Protein AF-N4X2I2-F1 (afdb_monomer_lite)

Radius of gyration: 14.28 Å; chains: 1; bounding box: 32×30×34 Å

Secondary structure (DSSP, 8-state):
-PPTT-----EEE-TTSEEEE--TTSSS-B-EEEEE--GGG-EEEEESS-SSGGG--S-EEE-EE----SSPPP-PPP----

Structure (mmCIF, N/CA/C/O backbone):
data_AF-N4X2I2-F1
#
_entry.id   AF-N4X2I2-F1
#
loop_
_atom_site.group_PDB
_atom_site.id
_atom_site.type_symbol
_atom_site.label_atom_id
_atom_site.label_alt_id
_atom_site.label_comp_id
_atom_site.label_asym_id
_atom_site.label_entity_id
_atom_site.label_seq_id
_atom_site.pdbx_PDB_ins_code
_atom_site.Cartn_x
_atom_site.Cartn_y
_atom_site.Cartn_z
_atom_site.occupancy
_atom_site.B_iso_or_equiv
_atom_site.auth_seq_id
_atom_site.auth_comp_id
_atom_site.auth_asym_id
_atom_site.auth_atom_id
_atom_site.pdbx_PDB_model_num
ATOM 1 N N . PRO A 1 1 ? 2.715 20.848 -2.158 1.00 61.47 1 PRO A N 1
ATOM 2 C CA . PRO A 1 1 ? 2.490 20.272 -3.509 1.00 61.47 1 PRO A CA 1
ATOM 3 C C . PRO A 1 1 ? 2.835 18.781 -3.503 1.00 61.47 1 PRO A C 1
ATOM 5 O O . PRO A 1 1 ? 3.814 18.418 -2.861 1.00 61.47 1 PRO A O 1
ATOM 8 N N . ILE A 1 2 ? 2.032 17.925 -4.139 1.00 73.69 2 ILE A N 1
ATOM 9 C CA . ILE A 1 2 ? 2.448 16.530 -4.359 1.00 73.69 2 ILE A CA 1
ATOM 10 C C . ILE A 1 2 ? 3.335 16.458 -5.605 1.00 73.69 2 ILE A C 1
ATOM 12 O O . ILE A 1 2 ? 3.178 17.268 -6.519 1.00 73.69 2 ILE A O 1
ATOM 16 N N . GLY A 1 3 ? 4.305 15.546 -5.602 1.00 71.25 3 GLY A N 1
ATOM 17 C CA . GLY A 1 3 ? 5.213 15.323 -6.728 1.00 71.25 3 GLY A CA 1
ATOM 18 C C . GLY A 1 3 ? 4.508 14.702 -7.938 1.00 71.25 3 GLY A C 1
ATOM 19 O O . GLY A 1 3 ? 3.403 14.173 -7.828 1.00 71.25 3 GLY A O 1
ATOM 20 N N . LYS A 1 4 ? 5.156 14.749 -9.107 1.00 68.06 4 LYS A N 1
ATOM 21 C CA . LYS A 1 4 ? 4.659 14.090 -10.326 1.00 68.06 4 LYS A CA 1
ATOM 22 C C . LYS A 1 4 ? 4.410 12.597 -10.051 1.00 68.06 4 LYS A C 1
ATOM 24 O O . LYS A 1 4 ? 5.279 11.940 -9.486 1.00 68.06 4 LYS A O 1
ATOM 29 N N . ASN A 1 5 ? 3.245 12.089 -10.463 1.00 68.75 5 ASN A N 1
ATOM 30 C CA . ASN A 1 5 ? 2.782 10.704 -10.257 1.00 68.75 5 ASN A CA 1
ATOM 31 C C . ASN A 1 5 ? 2.596 10.289 -8.787 1.00 68.75 5 ASN A C 1
ATOM 33 O O . ASN A 1 5 ? 2.581 9.101 -8.475 1.00 68.75 5 ASN A O 1
ATOM 37 N N . GLN A 1 6 ? 2.472 11.251 -7.874 1.00 73.50 6 GLN A N 1
ATOM 38 C 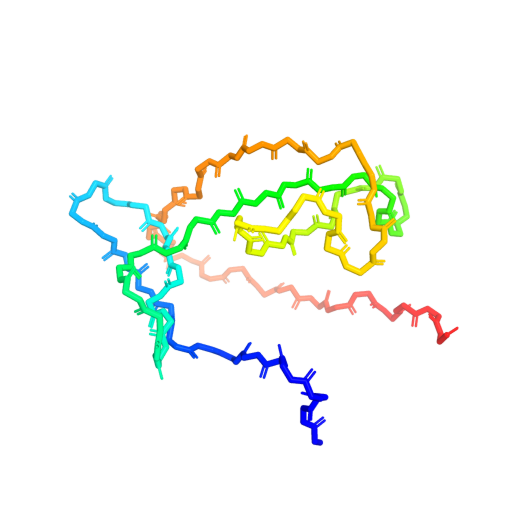CA . GLN A 1 6 ? 1.992 10.966 -6.529 1.00 73.50 6 GLN A CA 1
ATOM 39 C C . GLN A 1 6 ? 0.473 11.069 -6.514 1.00 73.50 6 GLN A C 1
ATOM 41 O O . GLN A 1 6 ? -0.091 12.043 -7.011 1.00 73.50 6 GLN A O 1
ATOM 46 N N . GLU A 1 7 ? -0.179 10.102 -5.882 1.00 74.56 7 GLU A N 1
ATOM 47 C CA . GLU A 1 7 ? -1.621 10.114 -5.673 1.00 74.56 7 GLU A CA 1
ATOM 48 C C . GLU A 1 7 ? -1.928 10.025 -4.176 1.00 74.56 7 GLU A C 1
ATOM 50 O O . GLU A 1 7 ? -1.236 9.350 -3.415 1.00 74.56 7 GLU A O 1
ATOM 55 N N . ARG A 1 8 ? -2.959 10.752 -3.733 1.00 78.06 8 ARG A N 1
ATOM 56 C CA . ARG A 1 8 ? -3.440 10.731 -2.336 1.00 78.06 8 ARG A CA 1
ATOM 57 C C . ARG A 1 8 ? -4.659 9.829 -2.145 1.00 78.06 8 ARG A C 1
ATOM 59 O O . ARG A 1 8 ? -5.229 9.793 -1.060 1.00 78.06 8 ARG A O 1
ATOM 66 N N . GLY A 1 9 ? -5.088 9.162 -3.207 1.00 80.44 9 GLY A N 1
ATOM 67 C CA . GLY A 1 9 ? -6.347 8.443 -3.280 1.00 80.44 9 GLY A CA 1
ATOM 68 C C . GLY A 1 9 ? -6.878 8.423 -4.716 1.00 80.44 9 GLY A C 1
ATOM 69 O O . GLY A 1 9 ? -6.282 9.065 -5.583 1.00 80.44 9 GLY A O 1
ATOM 70 N N . PRO A 1 10 ? -8.017 7.750 -4.940 1.00 86.44 10 PRO A N 1
ATOM 71 C CA . PRO A 1 10 ? -8.870 7.165 -3.902 1.00 86.44 10 PRO A CA 1
ATOM 72 C C . PRO A 1 10 ? -8.341 5.841 -3.326 1.00 86.44 10 PRO A C 1
ATOM 74 O O . PRO A 1 10 ? -7.827 4.991 -4.043 1.00 86.44 10 PRO A O 1
ATOM 77 N N . PHE A 1 11 ? -8.525 5.645 -2.019 1.00 89.62 11 PHE A N 1
ATOM 78 C CA . PHE A 1 11 ? -8.422 4.337 -1.362 1.00 89.62 11 PHE A CA 1
ATOM 79 C C . PHE A 1 11 ? -9.836 3.829 -1.061 1.00 89.62 11 PHE A C 1
ATOM 81 O O . PHE A 1 11 ? -10.715 4.636 -0.746 1.00 89.62 11 PHE A O 1
ATOM 88 N N . LYS A 1 12 ? -10.061 2.516 -1.122 1.00 92.38 12 LYS A N 1
ATOM 89 C CA . LYS A 1 12 ? -11.330 1.888 -0.718 1.00 92.38 12 LYS A CA 1
ATOM 90 C C . LYS A 1 12 ? -11.091 0.535 -0.054 1.00 92.38 12 LYS A C 1
ATOM 92 O O . LYS A 1 12 ? -9.986 0.004 -0.107 1.00 92.38 12 LYS A O 1
ATOM 97 N N . ILE A 1 13 ? -12.144 -0.012 0.540 1.00 93.75 13 ILE A N 1
ATOM 98 C CA . ILE A 1 13 ? -12.196 -1.408 0.977 1.00 93.75 13 ILE A CA 1
ATOM 99 C C . ILE A 1 13 ? -12.973 -2.176 -0.098 1.00 93.75 13 ILE A C 1
ATOM 101 O O . ILE A 1 13 ? -14.053 -1.724 -0.482 1.00 93.75 13 ILE A O 1
ATOM 105 N N . ASN A 1 14 ? -12.408 -3.257 -0.633 1.00 92.44 14 ASN A N 1
ATOM 106 C CA . ASN A 1 14 ? -13.073 -4.099 -1.634 1.00 92.44 14 ASN A CA 1
ATOM 107 C C . ASN A 1 14 ? -14.026 -5.124 -0.980 1.00 92.44 14 ASN A C 1
ATOM 109 O O . ASN A 1 14 ? -14.151 -5.181 0.246 1.00 92.44 14 ASN A O 1
ATOM 113 N N . ASP A 1 15 ? -14.682 -5.947 -1.801 1.00 92.75 15 ASP A N 1
ATOM 114 C CA . ASP A 1 15 ? -15.664 -6.942 -1.340 1.00 92.75 15 ASP A CA 1
ATOM 115 C C . ASP A 1 15 ? -15.048 -8.037 -0.443 1.00 92.75 15 ASP A C 1
ATOM 117 O O . ASP A 1 15 ? -15.746 -8.631 0.378 1.00 92.75 15 ASP A O 1
ATOM 121 N N . ASP A 1 16 ? -13.729 -8.244 -0.526 1.00 92.81 16 ASP A N 1
ATOM 122 C CA . ASP A 1 16 ? -12.966 -9.182 0.309 1.00 92.81 16 ASP A CA 1
ATOM 123 C C . ASP A 1 16 ? -12.515 -8.574 1.657 1.00 92.81 16 ASP A C 1
ATOM 125 O O . ASP A 1 16 ? -11.856 -9.233 2.477 1.00 92.81 16 ASP A O 1
ATOM 129 N N . GLY A 1 17 ? -12.856 -7.308 1.914 1.00 93.19 17 GLY A N 1
ATOM 130 C CA . GLY A 1 17 ? -12.445 -6.576 3.114 1.00 93.19 17 GLY A CA 1
ATOM 131 C C . GLY A 1 17 ? -10.990 -6.093 3.080 1.00 93.19 17 GLY A C 1
ATOM 132 O O . GLY A 1 17 ? -10.417 -5.773 4.128 1.00 93.19 17 GLY A O 1
ATOM 133 N N . ASP A 1 18 ? -10.377 -6.044 1.900 1.00 94.75 18 ASP A N 1
ATOM 134 C CA . ASP A 1 18 ? -9.012 -5.567 1.709 1.00 94.75 18 ASP A CA 1
ATOM 135 C C . ASP A 1 18 ? -9.002 -4.071 1.400 1.00 94.75 18 ASP A C 1
ATOM 137 O O . ASP A 1 18 ? -9.781 -3.573 0.586 1.00 94.75 18 ASP A O 1
ATOM 141 N N . LEU A 1 19 ? -8.082 -3.343 2.031 1.00 93.81 19 LEU A N 1
ATOM 142 C CA . LEU A 1 19 ? -7.713 -2.006 1.599 1.00 93.81 19 LEU A CA 1
ATOM 143 C C . LEU A 1 19 ? -7.039 -2.122 0.231 1.00 93.81 19 LEU A C 1
ATOM 145 O O . LEU A 1 19 ? -6.055 -2.844 0.074 1.00 93.81 19 LEU A O 1
ATOM 149 N N . VAL A 1 20 ? -7.543 -1.361 -0.730 1.00 93.56 20 VAL A N 1
ATOM 150 C CA . VAL A 1 20 ? -7.007 -1.258 -2.086 1.00 93.56 20 VAL A CA 1
ATOM 151 C C . VAL A 1 20 ? -6.959 0.199 -2.519 1.00 93.56 20 VAL A C 1
ATOM 153 O O . VAL A 1 20 ? -7.684 1.064 -2.013 1.00 93.56 20 VAL A O 1
AT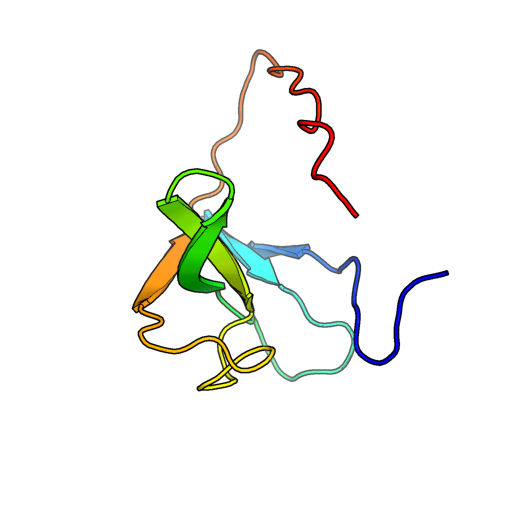OM 156 N N . PHE A 1 21 ? -6.099 0.479 -3.485 1.00 91.44 21 PHE A N 1
ATOM 157 C CA . PHE A 1 21 ? -6.054 1.760 -4.158 1.00 91.44 21 PHE A CA 1
ATOM 158 C C . PHE A 1 21 ? -6.993 1.733 -5.368 1.00 91.44 21 PHE A C 1
ATOM 160 O O . PHE A 1 21 ? -6.757 1.029 -6.349 1.00 91.44 21 PHE A O 1
ATOM 167 N N . ALA A 1 22 ? -8.082 2.493 -5.283 1.00 86.44 22 ALA A N 1
ATOM 168 C CA . ALA A 1 22 ? -9.071 2.662 -6.342 1.00 86.44 22 ALA A CA 1
ATOM 169 C C . ALA A 1 22 ? -8.618 3.779 -7.282 1.00 86.44 22 ALA A C 1
ATOM 171 O O . ALA A 1 22 ? -9.256 4.827 -7.352 1.00 86.44 22 ALA A O 1
ATOM 172 N N . ALA A 1 23 ? -7.471 3.575 -7.925 1.00 72.00 23 ALA A N 1
ATOM 173 C CA . ALA A 1 23 ? -6.782 4.563 -8.743 1.00 72.00 23 ALA A CA 1
ATOM 174 C C . ALA A 1 23 ? -7.742 5.361 -9.636 1.00 72.00 23 ALA A C 1
ATOM 176 O O . ALA A 1 23 ? -8.482 4.794 -10.440 1.00 72.00 23 ALA A O 1
ATOM 177 N N . GLY A 1 24 ? -7.703 6.691 -9.516 1.00 57.06 24 GLY A N 1
ATOM 178 C CA . GLY A 1 24 ? -8.583 7.628 -10.222 1.00 57.06 24 GLY A CA 1
ATOM 179 C C . GLY A 1 24 ? -8.238 7.792 -11.706 1.00 57.06 24 GLY A C 1
ATOM 180 O O . GLY A 1 24 ? -8.128 8.918 -12.185 1.00 57.06 24 GLY A O 1
ATOM 181 N N . GLY A 1 25 ? -8.024 6.682 -12.417 1.00 58.25 25 GLY A N 1
ATOM 182 C CA . GLY A 1 25 ? -7.588 6.647 -13.815 1.00 58.25 25 GLY A CA 1
ATOM 183 C C . GLY A 1 25 ? -6.967 5.324 -14.285 1.00 58.25 25 GLY A C 1
ATOM 184 O O . GLY A 1 25 ? -6.750 5.175 -15.485 1.00 58.25 25 GLY A O 1
ATOM 185 N N . LEU A 1 26 ? -6.699 4.359 -13.392 1.00 63.44 26 LEU A N 1
ATOM 186 C CA . LEU A 1 26 ? -6.287 3.000 -13.775 1.00 63.44 26 LEU A CA 1
ATOM 187 C C . LEU A 1 26 ? -7.499 2.060 -13.750 1.00 63.44 26 LEU A C 1
ATOM 189 O O . LEU A 1 26 ? -8.483 2.300 -13.053 1.00 63.44 26 LEU A O 1
ATOM 193 N N 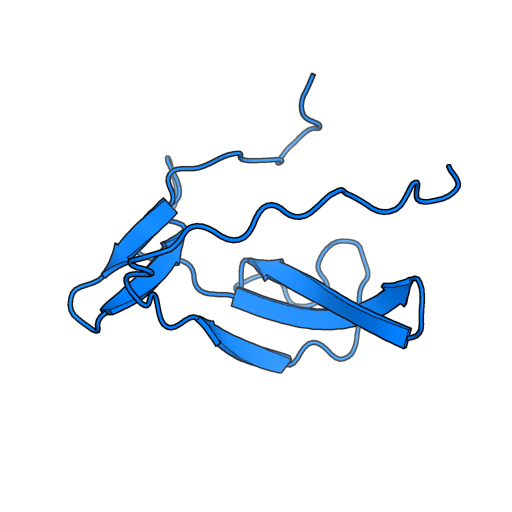. THR A 1 27 ? -7.443 0.980 -14.527 1.00 69.75 27 THR A N 1
ATOM 194 C CA . THR A 1 27 ? -8.510 -0.024 -14.546 1.00 69.75 27 THR A CA 1
ATOM 195 C C . THR A 1 27 ? -8.365 -0.974 -13.361 1.00 69.75 27 THR A C 1
ATOM 197 O O . THR A 1 27 ? -7.449 -1.794 -13.341 1.00 69.75 27 THR A O 1
ATOM 200 N N . GLY A 1 28 ? -9.305 -0.901 -12.419 1.00 82.56 28 GLY A N 1
ATOM 201 C CA . GLY A 1 28 ? -9.445 -1.866 -11.330 1.00 82.56 28 GLY A CA 1
ATOM 202 C C . GLY A 1 28 ? -8.734 -1.485 -10.033 1.00 82.56 28 GLY A C 1
ATOM 203 O O . GLY A 1 28 ? -8.233 -0.374 -9.862 1.00 82.56 28 GLY A O 1
ATOM 204 N N . ASP A 1 29 ? -8.740 -2.436 -9.106 1.00 90.62 29 ASP A N 1
ATOM 205 C CA . ASP A 1 29 ? -8.199 -2.269 -7.763 1.00 90.62 29 ASP A CA 1
ATOM 206 C C . ASP A 1 29 ? -6.702 -2.574 -7.764 1.00 90.62 29 ASP A C 1
ATOM 208 O O . ASP A 1 29 ? -6.272 -3.642 -8.201 1.00 90.62 29 ASP A O 1
ATOM 212 N N . VAL A 1 30 ? -5.902 -1.636 -7.260 1.00 91.44 30 VAL A N 1
ATOM 213 C CA . VAL A 1 30 ? -4.452 -1.804 -7.141 1.00 91.44 30 VAL A CA 1
ATOM 214 C C . VAL A 1 30 ? -4.109 -2.165 -5.700 1.00 91.44 30 VAL A C 1
ATOM 216 O O . VAL A 1 30 ? -4.492 -1.472 -4.756 1.00 91.44 30 VAL A O 1
ATOM 219 N N . GLY A 1 31 ? -3.398 -3.278 -5.536 1.00 92.94 31 GLY A N 1
ATOM 220 C CA . GLY A 1 31 ? -2.918 -3.755 -4.243 1.00 92.94 31 GLY A CA 1
ATOM 221 C C . 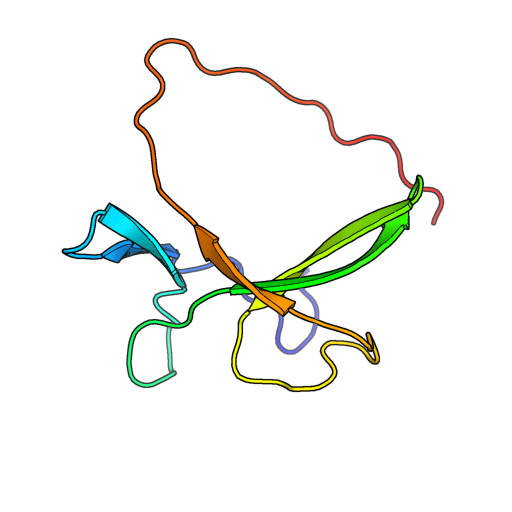GLY A 1 31 ? -1.615 -3.084 -3.808 1.00 92.94 31 GLY A C 1
ATOM 222 O O . GLY A 1 31 ? -1.230 -2.020 -4.298 1.00 92.94 31 GLY A O 1
ATOM 223 N N . PHE A 1 32 ? -0.907 -3.742 -2.893 1.00 94.44 32 PHE A N 1
ATOM 224 C CA . PHE A 1 32 ? 0.312 -3.212 -2.294 1.00 94.44 32 PHE A CA 1
ATOM 225 C C . PHE A 1 32 ? 1.473 -4.201 -2.382 1.00 94.44 32 PHE A C 1
ATOM 227 O O . PHE A 1 32 ? 1.306 -5.414 -2.521 1.00 94.44 32 PHE A O 1
ATOM 234 N N . GLN A 1 33 ? 2.677 -3.654 -2.293 1.00 95.62 33 GLN A N 1
ATOM 235 C CA . GLN A 1 33 ? 3.920 -4.400 -2.174 1.00 95.62 33 GLN A CA 1
ATOM 236 C C . GLN A 1 33 ? 4.806 -3.755 -1.108 1.00 95.62 33 GLN A C 1
ATOM 238 O O . GLN A 1 33 ? 4.830 -2.530 -0.950 1.00 95.62 33 GLN A O 1
ATOM 243 N N . ALA A 1 34 ? 5.508 -4.586 -0.347 1.00 96.62 34 ALA A N 1
ATOM 244 C CA . ALA A 1 34 ? 6.431 -4.153 0.687 1.00 96.62 34 ALA A CA 1
ATOM 245 C C . ALA A 1 34 ? 7.855 -4.300 0.159 1.00 96.62 34 ALA A C 1
ATOM 247 O O . ALA A 1 34 ? 8.280 -5.402 -0.177 1.00 96.62 34 ALA A O 1
ATOM 248 N N . CYS A 1 35 ? 8.601 -3.199 0.107 1.00 96.00 35 CYS A N 1
ATOM 249 C CA . CYS A 1 35 ? 10.002 -3.191 -0.307 1.00 96.00 35 CYS A CA 1
ATOM 250 C C . CYS A 1 35 ? 10.919 -2.889 0.890 1.00 96.00 35 CYS A C 1
ATOM 252 O O . CYS A 1 35 ? 10.610 -1.982 1.668 1.00 96.00 35 CYS A O 1
ATOM 254 N N . PRO A 1 36 ? 12.050 -3.588 1.058 1.00 95.62 36 PRO A N 1
ATOM 255 C CA . PRO A 1 36 ? 12.967 -3.364 2.171 1.00 95.62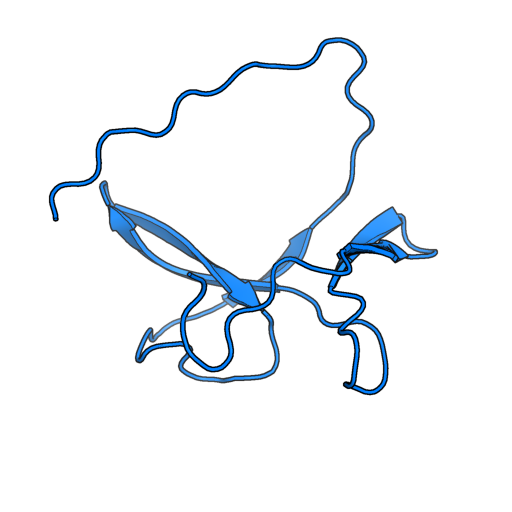 36 PRO A CA 1
ATOM 256 C C . PRO A 1 36 ? 13.642 -1.982 2.113 1.00 95.62 36 PRO A C 1
ATOM 258 O O . PRO A 1 36 ? 13.662 -1.300 1.080 1.00 95.62 36 PRO A O 1
ATOM 261 N N . GLY A 1 37 ? 14.225 -1.569 3.240 1.00 90.94 37 GLY A N 1
ATOM 262 C CA . GLY A 1 37 ? 15.055 -0.364 3.331 1.00 90.94 37 GLY A CA 1
ATOM 263 C C . GLY A 1 37 ? 14.295 0.897 3.739 1.00 90.94 37 GLY A C 1
ATOM 264 O O . GLY A 1 37 ? 14.597 1.977 3.233 1.00 90.94 37 GLY A O 1
ATOM 265 N N . ALA A 1 38 ? 13.290 0.782 4.611 1.00 89.06 38 ALA A N 1
ATOM 266 C CA . ALA A 1 38 ? 12.798 1.943 5.351 1.00 89.06 38 ALA A CA 1
ATOM 267 C C . ALA A 1 38 ? 13.767 2.316 6.484 1.00 89.06 38 ALA A C 1
ATOM 269 O O . ALA A 1 38 ? 14.586 1.505 6.927 1.00 89.06 38 ALA A O 1
ATOM 270 N N . VAL A 1 39 ? 13.641 3.549 6.982 1.00 82.56 39 VAL A N 1
ATOM 271 C CA . VAL A 1 39 ? 14.390 4.029 8.151 1.00 82.56 39 VAL A CA 1
ATOM 272 C C . VAL A 1 39 ? 14.193 3.060 9.323 1.00 82.56 39 VAL A C 1
ATOM 274 O O . VAL A 1 39 ? 13.075 2.628 9.596 1.00 82.56 39 VAL A O 1
ATOM 277 N N . GLY A 1 40 ? 15.287 2.687 9.991 1.00 84.44 40 GLY A N 1
ATOM 278 C CA . GLY A 1 40 ? 15.255 1.720 11.094 1.00 84.44 40 GLY A CA 1
ATOM 279 C C . GLY A 1 40 ? 15.159 0.249 10.667 1.00 84.44 40 GLY A C 1
ATOM 280 O O . GLY A 1 40 ? 14.859 -0.593 11.504 1.00 84.44 40 GLY A O 1
ATOM 281 N N . GLY A 1 41 ? 15.406 -0.076 9.391 1.00 87.50 41 GLY A N 1
ATOM 282 C CA . GLY A 1 41 ? 15.404 -1.460 8.894 1.00 87.50 41 GLY A CA 1
ATOM 283 C C . GLY A 1 41 ? 14.012 -2.017 8.576 1.00 87.50 41 GLY A C 1
ATOM 284 O O . GLY A 1 41 ? 13.858 -3.223 8.412 1.00 87.50 41 GLY A O 1
ATOM 285 N N . GLY A 1 42 ? 12.998 -1.150 8.499 1.00 89.62 42 GLY A N 1
ATOM 286 C CA . GLY A 1 42 ? 11.626 -1.533 8.169 1.00 89.62 42 GLY A CA 1
ATOM 287 C C . GLY A 1 42 ? 11.352 -1.668 6.665 1.00 89.62 42 GLY A C 1
ATOM 288 O O . GLY A 1 42 ? 12.256 -1.672 5.822 1.00 89.62 42 GLY A O 1
ATOM 289 N N . TRP A 1 43 ? 10.061 -1.698 6.332 1.00 93.50 43 TRP A N 1
ATOM 290 C CA . TRP A 1 43 ? 9.545 -1.817 4.968 1.00 93.50 43 TRP A CA 1
ATOM 291 C C . TRP A 1 43 ? 8.939 -0.501 4.472 1.00 93.50 43 TRP A C 1
ATOM 293 O O . TRP A 1 43 ? 8.239 0.195 5.205 1.00 93.50 43 TRP A O 1
ATOM 303 N N . LYS A 1 44 ? 9.190 -0.173 3.205 1.00 92.06 44 LYS A N 1
ATOM 304 C CA . LYS A 1 44 ? 8.507 0.878 2.447 1.00 92.06 44 LYS A CA 1
ATOM 305 C C . LYS A 1 44 ? 7.308 0.251 1.746 1.00 92.06 44 LYS A C 1
ATOM 307 O O . LYS A 1 44 ? 7.476 -0.733 1.026 1.00 92.06 44 LYS A O 1
ATOM 312 N N . ILE A 1 45 ? 6.123 0.817 1.939 1.00 92.75 45 ILE A N 1
ATOM 313 C CA . ILE A 1 45 ? 4.901 0.333 1.293 1.00 92.75 45 ILE A CA 1
ATOM 314 C C . ILE A 1 45 ? 4.671 1.105 -0.004 1.00 92.75 45 ILE A C 1
ATOM 316 O O . ILE A 1 45 ? 4.695 2.335 -0.006 1.00 92.75 45 ILE A O 1
ATOM 320 N N . TRP A 1 46 ? 4.437 0.377 -1.092 1.00 91.31 46 TRP A N 1
ATOM 321 C CA . TRP A 1 46 ? 4.169 0.916 -2.423 1.00 91.31 46 TRP A CA 1
ATOM 322 C C . TRP A 1 46 ? 2.920 0.279 -3.025 1.00 91.31 46 TRP A C 1
ATOM 324 O O . TRP A 1 46 ? 2.522 -0.814 -2.625 1.00 91.31 46 TRP A O 1
ATOM 334 N N . LEU A 1 47 ? 2.332 0.944 -4.022 1.00 90.62 47 LEU A N 1
ATOM 335 C CA . LEU A 1 47 ? 1.335 0.316 -4.888 1.00 90.62 47 LEU A CA 1
ATOM 336 C C . LEU A 1 47 ? 1.976 -0.831 -5.674 1.00 90.62 47 LEU A C 1
ATOM 338 O O . LEU A 1 47 ? 3.139 -0.740 -6.082 1.00 90.62 47 LEU A O 1
ATOM 342 N N . SER A 1 48 ? 1.232 -1.913 -5.879 1.00 90.19 48 SER A N 1
ATOM 343 C CA . SER A 1 48 ? 1.655 -3.007 -6.754 1.00 90.19 48 SER A CA 1
ATOM 344 C C . SER A 1 48 ? 1.624 -2.591 -8.236 1.00 90.19 48 SER A C 1
ATOM 346 O O . SER A 1 48 ? 1.108 -1.534 -8.595 1.00 90.19 48 SER A O 1
ATOM 348 N N . GLY A 1 49 ? 2.217 -3.410 -9.110 1.00 86.75 49 GLY A N 1
ATOM 349 C CA . GLY A 1 49 ? 2.206 -3.198 -10.568 1.00 86.75 49 GLY A CA 1
ATOM 350 C C . GLY A 1 49 ? 3.449 -2.511 -11.145 1.00 86.75 49 GLY A C 1
ATOM 351 O O . GLY A 1 49 ? 3.576 -2.411 -12.361 1.00 86.75 49 GLY A O 1
ATOM 352 N N . VAL A 1 50 ? 4.389 -2.081 -10.297 1.00 88.19 50 VAL A N 1
ATOM 353 C CA . VAL A 1 50 ? 5.724 -1.613 -10.707 1.00 88.19 50 VAL A CA 1
ATOM 354 C C . VAL A 1 50 ? 6.775 -2.458 -9.997 1.00 88.19 50 VAL A C 1
ATOM 356 O O . VAL A 1 50 ? 6.793 -2.466 -8.773 1.00 88.19 50 VAL A O 1
ATOM 359 N N . ASP A 1 51 ? 7.664 -3.124 -10.737 1.00 90.19 51 ASP A N 1
ATOM 360 C CA . ASP A 1 51 ? 8.638 -4.072 -10.161 1.00 90.19 51 ASP A CA 1
ATOM 361 C C . ASP A 1 51 ? 9.671 -3.418 -9.232 1.00 90.19 51 ASP A C 1
ATOM 363 O O . ASP A 1 51 ? 10.121 -4.025 -8.262 1.00 90.19 51 ASP A O 1
ATOM 367 N N . LYS A 1 52 ? 10.077 -2.180 -9.544 1.00 92.88 52 LYS A N 1
ATOM 368 C CA . LYS A 1 52 ? 11.102 -1.434 -8.795 1.00 92.88 52 LYS A CA 1
ATOM 369 C C . LYS A 1 52 ? 10.633 -0.020 -8.447 1.00 92.88 52 LYS A C 1
ATOM 371 O O . LYS A 1 52 ? 11.143 0.959 -9.007 1.00 92.88 52 LYS A O 1
ATOM 376 N N . PRO A 1 53 ? 9.636 0.131 -7.558 1.00 90.12 53 PRO A N 1
ATOM 377 C CA . PRO A 1 53 ? 9.062 1.433 -7.250 1.00 90.12 53 PRO A CA 1
ATOM 378 C C . PRO A 1 53 ? 10.119 2.332 -6.595 1.00 90.12 53 PRO A C 1
ATOM 380 O O . PRO A 1 53 ? 10.739 1.979 -5.585 1.00 90.12 53 PRO A O 1
ATOM 383 N N . ALA A 1 54 ? 10.367 3.482 -7.228 1.00 88.44 54 ALA A N 1
ATOM 384 C CA . ALA A 1 54 ? 11.438 4.416 -6.871 1.00 88.44 54 ALA A CA 1
ATOM 385 C C . ALA A 1 54 ? 12.832 3.755 -6.743 1.00 88.44 54 ALA A C 1
ATOM 387 O O . ALA A 1 54 ? 13.630 4.145 -5.895 1.00 88.44 54 ALA A O 1
ATOM 388 N N . GLY A 1 55 ? 13.113 2.725 -7.552 1.00 91.12 55 GLY A N 1
ATOM 389 C CA . GLY A 1 55 ? 14.382 1.988 -7.515 1.00 91.12 55 GLY A CA 1
ATOM 390 C C . GLY A 1 55 ? 14.524 1.019 -6.337 1.00 91.12 55 GLY A C 1
ATOM 391 O O . GLY A 1 55 ? 15.607 0.485 -6.122 1.00 91.12 55 GLY A O 1
ATOM 392 N N . SER A 1 56 ? 13.458 0.782 -5.566 1.00 91.75 56 SER A N 1
ATOM 393 C CA . SER A 1 56 ? 13.466 -0.230 -4.504 1.00 91.75 56 SER A CA 1
ATOM 394 C C . SER A 1 56 ? 13.523 -1.637 -5.108 1.00 91.75 56 SER A C 1
ATOM 396 O O . SER A 1 56 ? 12.818 -1.914 -6.072 1.00 91.75 56 SER A O 1
ATOM 398 N N . GLU A 1 57 ? 14.330 -2.526 -4.530 1.00 94.12 57 GLU A N 1
ATOM 399 C CA . GLU A 1 57 ? 14.465 -3.925 -4.961 1.00 94.12 57 GLU A CA 1
ATOM 400 C C . GLU A 1 57 ? 14.018 -4.891 -3.861 1.00 94.12 57 GLU A C 1
ATOM 402 O O . GLU A 1 57 ? 13.933 -4.504 -2.697 1.00 94.12 57 GLU A O 1
ATOM 407 N N . GLY A 1 58 ? 13.753 -6.152 -4.219 1.00 94.50 58 GLY A N 1
ATOM 408 C CA . GLY A 1 58 ? 13.370 -7.191 -3.255 1.00 94.50 58 GLY A CA 1
ATOM 409 C C . GLY A 1 58 ? 11.965 -7.006 -2.677 1.00 94.50 58 GLY A C 1
ATOM 410 O O . GLY A 1 58 ? 11.719 -7.364 -1.528 1.00 94.50 58 GLY A O 1
ATOM 411 N N . CYS A 1 59 ? 11.060 -6.400 -3.446 1.00 96.19 59 CYS A N 1
ATOM 412 C CA . CYS A 1 59 ? 9.690 -6.170 -3.016 1.00 96.19 59 CYS A CA 1
ATOM 413 C C . CYS A 1 59 ? 8.898 -7.483 -2.961 1.00 96.19 59 CYS A C 1
ATOM 415 O O . CYS A 1 59 ? 9.009 -8.319 -3.857 1.00 96.19 59 CYS A O 1
ATOM 417 N N . THR A 1 60 ? 8.080 -7.651 -1.922 1.00 95.94 60 THR A N 1
ATOM 418 C CA . THR A 1 60 ? 7.186 -8.804 -1.763 1.00 95.94 60 THR A CA 1
ATOM 419 C C . THR A 1 60 ? 5.720 -8.359 -1.820 1.00 95.94 60 THR A C 1
ATOM 421 O O . THR A 1 60 ? 5.369 -7.347 -1.196 1.00 95.94 60 THR A O 1
ATOM 424 N N . PRO A 1 61 ? 4.848 -9.056 -2.572 1.00 95.38 61 PRO A N 1
ATOM 425 C CA . PRO A 1 61 ? 3.425 -8.743 -2.599 1.00 95.38 61 PRO A CA 1
ATOM 426 C C . PRO A 1 61 ? 2.775 -9.075 -1.254 1.00 95.38 61 PRO A C 1
ATOM 428 O O . PRO A 1 61 ? 3.127 -10.060 -0.603 1.00 95.38 61 PRO A O 1
ATOM 431 N N . PHE A 1 62 ? 1.801 -8.265 -0.844 1.00 95.56 62 PHE A N 1
ATOM 432 C CA . PHE A 1 62 ? 0.990 -8.551 0.336 1.00 95.56 62 PHE A CA 1
ATOM 433 C C . PHE A 1 62 ? -0.404 -7.930 0.224 1.00 95.56 62 PHE A C 1
ATOM 435 O O . PHE A 1 62 ? -0.627 -6.976 -0.522 1.00 95.56 62 PHE A O 1
ATOM 442 N N . THR A 1 63 ? -1.335 -8.467 1.008 1.00 95.75 63 THR A N 1
ATOM 443 C CA . THR A 1 63 ? -2.707 -7.967 1.103 1.00 95.75 63 THR A CA 1
ATOM 444 C C . THR A 1 63 ? -2.875 -7.151 2.380 1.00 95.75 63 THR A C 1
ATOM 446 O O . THR A 1 63 ? -2.479 -7.588 3.462 1.00 95.75 63 THR A O 1
ATOM 449 N N . MET A 1 64 ? -3.478 -5.966 2.274 1.00 94.81 64 MET A N 1
ATOM 450 C CA . MET A 1 64 ? -3.788 -5.119 3.425 1.00 94.81 64 MET A CA 1
ATOM 451 C C . MET A 1 64 ? -5.220 -5.370 3.883 1.00 94.81 64 MET A C 1
ATOM 453 O O . MET A 1 64 ? -6.153 -4.903 3.245 1.00 94.81 64 MET A O 1
ATOM 457 N N . LYS A 1 65 ? -5.413 -6.054 5.013 1.00 93.94 65 LYS A N 1
ATOM 458 C CA . LYS A 1 65 ? -6.745 -6.172 5.622 1.00 93.94 65 LYS A CA 1
ATOM 459 C C . LYS A 1 65 ? -7.139 -4.867 6.308 1.00 93.94 65 LYS A C 1
ATOM 461 O O . LYS A 1 65 ? -6.383 -4.344 7.127 1.00 93.94 65 LYS A O 1
ATOM 466 N N . ALA A 1 66 ? -8.332 -4.363 6.005 1.00 90.06 66 ALA A N 1
ATOM 467 C CA . ALA A 1 66 ? -8.899 -3.216 6.700 1.00 90.06 66 ALA A CA 1
ATOM 468 C C . ALA A 1 66 ? -9.725 -3.697 7.899 1.00 90.06 66 ALA A C 1
ATOM 470 O O . ALA A 1 66 ? -10.762 -4.337 7.742 1.00 90.06 66 ALA A O 1
ATOM 471 N N . LEU A 1 67 ? -9.267 -3.382 9.112 1.00 87.81 67 LEU A N 1
ATOM 472 C CA . LEU A 1 67 ? -9.983 -3.692 10.349 1.00 87.81 67 LEU A CA 1
ATOM 473 C C . LEU A 1 67 ? -10.559 -2.408 10.942 1.00 87.81 67 LEU A C 1
ATOM 475 O O . LEU A 1 67 ? -9.878 -1.384 11.020 1.00 87.81 67 LEU A O 1
ATOM 479 N N . LYS A 1 68 ? -11.824 -2.459 11.367 1.00 86.56 68 LYS A N 1
ATOM 480 C CA . LYS A 1 68 ? -12.461 -1.333 12.049 1.00 86.56 68 LYS A CA 1
ATOM 481 C C . LYS A 1 68 ? -11.923 -1.243 13.474 1.00 86.56 68 LYS A C 1
ATOM 483 O O . LYS A 1 68 ? -12.182 -2.125 14.283 1.00 86.56 68 LYS A O 1
ATOM 488 N N . GLU A 1 69 ? -11.221 -0.159 13.771 1.00 87.94 69 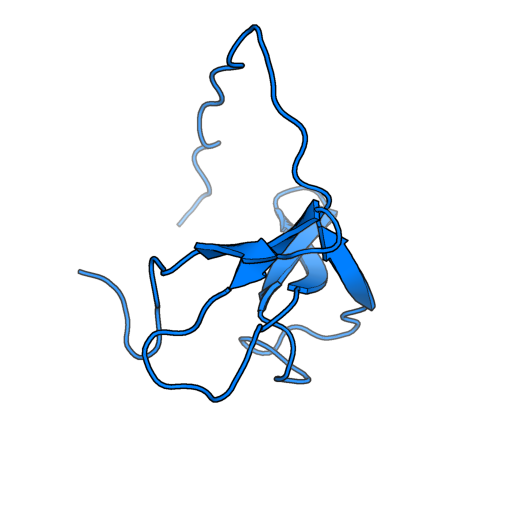GLU A N 1
ATOM 489 C CA . GLU A 1 69 ? -10.757 0.150 15.120 1.00 87.94 69 GLU A CA 1
ATOM 490 C C . GLU A 1 69 ? -11.807 0.994 15.856 1.00 87.94 69 GLU A C 1
ATOM 492 O O . GLU A 1 69 ? -12.273 2.015 15.341 1.00 87.94 69 GLU A O 1
ATOM 497 N N . THR A 1 70 ? -12.204 0.559 17.051 1.00 93.19 70 THR A N 1
ATOM 498 C CA . THR A 1 70 ? -13.155 1.281 17.908 1.00 93.19 70 THR A CA 1
ATOM 499 C C . THR A 1 70 ? -12.487 2.414 18.675 1.00 93.19 70 THR A C 1
ATOM 501 O O . THR A 1 70 ? -13.134 3.419 18.965 1.00 93.19 70 THR A O 1
ATOM 504 N N . GLU A 1 71 ? -11.193 2.286 18.968 1.00 92.88 71 GLU A N 1
ATOM 505 C CA . GLU A 1 71 ? -10.393 3.284 19.674 1.00 92.88 71 GLU A CA 1
ATOM 506 C C . GLU A 1 71 ? -9.222 3.776 18.810 1.00 92.88 71 GLU A C 1
ATOM 508 O O . GLU A 1 71 ? -8.147 3.165 18.807 1.00 92.88 71 GLU A O 1
ATOM 513 N N . PRO A 1 72 ? -9.370 4.909 18.099 1.00 86.38 72 PRO A N 1
ATOM 514 C CA . PRO A 1 72 ? -8.337 5.403 17.197 1.00 86.38 72 PRO A CA 1
ATOM 515 C C . PRO A 1 72 ? -7.002 5.632 17.914 1.00 86.38 72 PRO A C 1
ATOM 517 O O . PRO A 1 72 ? -6.902 6.443 18.839 1.00 86.38 72 PRO A O 1
ATOM 520 N N . LYS A 1 73 ? -5.946 4.955 17.455 1.00 84.94 73 LYS A N 1
ATOM 521 C CA . LYS A 1 73 ? -4.584 5.207 17.934 1.00 84.94 73 LYS A CA 1
ATOM 522 C C . LYS A 1 73 ? -3.992 6.384 17.165 1.00 84.94 73 LYS A C 1
ATOM 524 O O . LYS A 1 73 ? -3.937 6.385 15.938 1.00 84.94 73 LYS A O 1
ATOM 529 N N . LYS A 1 74 ? -3.562 7.412 17.896 1.00 80.69 74 LYS A N 1
ATOM 530 C CA . LYS A 1 74 ? -2.857 8.559 17.317 1.00 80.69 74 LYS A CA 1
ATOM 531 C C . LYS A 1 74 ? -1.379 8.214 17.208 1.00 80.69 74 LYS A C 1
ATOM 533 O O . LYS A 1 74 ? -0.738 7.935 18.217 1.00 80.69 74 LYS A O 1
ATOM 538 N N . CYS A 1 75 ? -0.847 8.267 15.997 1.00 78.81 75 CYS A N 1
ATOM 539 C CA . CYS A 1 75 ? 0.580 8.128 15.745 1.00 78.81 75 CYS A CA 1
ATOM 540 C C . CYS A 1 75 ? 1.146 9.485 15.329 1.00 78.81 75 CYS A C 1
ATOM 542 O O . CYS A 1 75 ? 0.496 10.247 14.613 1.00 78.81 75 CYS A O 1
ATOM 544 N N . LEU A 1 76 ? 2.361 9.783 15.781 1.00 78.44 76 LEU A N 1
ATOM 545 C CA . LEU A 1 76 ? 3.143 10.893 15.257 1.00 78.44 76 LEU A CA 1
ATOM 546 C C . LEU A 1 76 ? 4.128 10.331 14.241 1.00 78.44 76 LEU A C 1
ATOM 548 O O . LEU A 1 76 ? 4.716 9.271 14.459 1.00 78.44 76 LEU A O 1
ATOM 552 N N . TYR A 1 77 ? 4.314 11.049 13.139 1.00 72.38 77 TYR A N 1
ATOM 553 C CA . TYR A 1 77 ? 5.416 10.754 12.240 1.00 72.38 77 TYR A CA 1
ATOM 554 C C . TYR A 1 77 ? 6.724 10.993 12.990 1.00 72.38 77 TYR A C 1
ATOM 556 O O . TYR A 1 77 ? 6.917 12.056 13.583 1.00 72.38 77 TYR A O 1
ATOM 564 N N . SER A 1 78 ? 7.629 10.015 12.957 1.00 70.81 78 SER A N 1
ATOM 565 C CA . SER A 1 78 ? 9.020 10.279 13.308 1.00 70.81 78 SER A CA 1
ATOM 566 C C . SER A 1 78 ? 9.538 11.365 12.369 1.00 70.81 78 SER A C 1
ATOM 568 O O . SER A 1 78 ? 9.318 11.276 11.159 1.00 70.81 78 SER A O 1
ATOM 570 N N . SER A 1 79 ? 10.230 12.371 12.895 1.00 64.25 79 SER A N 1
ATOM 571 C CA . SER A 1 79 ? 10.980 13.313 12.068 1.00 64.25 79 SER A CA 1
ATOM 572 C C . SER A 1 79 ? 12.058 12.535 11.307 1.00 64.25 79 SER A C 1
ATOM 574 O O . SER A 1 79 ? 13.117 12.240 11.859 1.00 64.25 79 SER A O 1
ATOM 576 N N . ALA A 1 80 ? 11.771 12.123 10.072 1.00 50.84 80 ALA A N 1
ATOM 577 C CA . ALA A 1 80 ? 12.786 11.556 9.197 1.00 50.84 80 ALA A CA 1
ATOM 578 C C . ALA A 1 80 ? 13.813 12.663 8.892 1.00 50.84 80 ALA A C 1
ATOM 580 O O . ALA A 1 80 ? 13.390 13.789 8.608 1.00 50.84 80 ALA A O 1
ATOM 581 N N . PRO A 1 81 ? 15.130 12.404 8.977 1.00 42.09 81 PRO A N 1
ATOM 582 C CA . PRO A 1 81 ? 16.105 13.345 8.443 1.00 42.09 81 PRO A CA 1
ATOM 583 C C . PRO A 1 81 ? 15.854 13.530 6.939 1.00 42.09 81 PRO A C 1
ATOM 585 O O . PRO A 1 81 ? 15.426 12.591 6.263 1.00 42.09 81 PRO A O 1
ATOM 588 N N . ALA A 1 82 ? 16.049 14.768 6.480 1.00 37.53 82 ALA A N 1
ATOM 589 C CA . ALA A 1 82 ? 15.877 15.188 5.091 1.00 37.53 82 ALA A CA 1
ATOM 590 C C . ALA A 1 82 ? 16.823 14.453 4.130 1.00 37.53 82 ALA A C 1
ATOM 592 O O . ALA A 1 82 ? 17.948 14.111 4.562 1.00 37.53 82 ALA A O 1
#

Organism: Cochliobolus heterostrophus (strain C4 / ATCC 48331 / race T) (NCBI:txid665024)

pLDDT: mean 84.58, std 12.75, range [37.53, 96.62]

Foldseek 3Di:
DDDPPDDPADWDQDPVQWIFGPDPPDPDTWFWKWFFDDPPGGTDIDTPDDQQVVNTHPIDGDTHHDDDDPDDDDDDDDPDDD

Sequence (82 aa):
PIGKNQERGPFKINDDGDLVFAAGGLTGDVGFQACPGAVGGGWKIWLSGVDKPAGSEGCTPFTMKALKETEPKKCLYSSAPA